Protein AF-A0A1S1PZW8-F1 (afdb_monomer_lite)

pLDDT: mean 79.17, std 19.43, range [37.94, 98.31]

Sequence (113 aa):
MDQGSAGQDRGPRGTEFRAAAARRVRPYAVVNGYGEQMATFATWNEAHVWAHEKLQDPDAVLPLEVEDRAQRITRRITRETCELIAWTIFTKIGGCEPTNETPGASSRVPDGQ

Structure (mmCIF, N/CA/C/O backbone):
data_AF-A0A1S1PZW8-F1
#
_entry.id   AF-A0A1S1PZW8-F1
#
loop_
_atom_site.group_PDB
_atom_site.id
_atom_site.type_symbol
_atom_site.label_atom_id
_atom_site.label_alt_id
_atom_site.label_comp_id
_atom_site.label_asym_id
_atom_site.label_entity_id
_atom_site.label_seq_id
_atom_site.pdbx_PDB_ins_code
_atom_site.Cartn_x
_atom_site.Cartn_y
_atom_site.Cartn_z
_atom_site.occupancy
_atom_site.B_iso_or_equiv
_atom_site.auth_seq_id
_atom_site.auth_comp_id
_atom_site.auth_asym_id
_atom_site.auth_atom_id
_atom_site.pdbx_PDB_model_num
ATOM 1 N N . MET A 1 1 ? 55.325 -18.457 -21.212 1.00 37.94 1 MET A N 1
ATOM 2 C CA . MET A 1 1 ? 54.094 -18.788 -20.468 1.00 37.94 1 MET A CA 1
ATOM 3 C C . MET A 1 1 ? 53.137 -17.629 -20.688 1.00 37.94 1 MET A C 1
ATOM 5 O O . MET A 1 1 ? 53.266 -16.631 -19.998 1.00 37.94 1 MET A O 1
ATOM 9 N N . ASP A 1 2 ? 52.265 -17.725 -21.689 1.00 42.69 2 ASP A N 1
ATOM 10 C CA . ASP A 1 2 ? 51.267 -16.695 -22.005 1.00 42.69 2 ASP A CA 1
ATOM 11 C C . ASP A 1 2 ? 49.908 -17.203 -21.518 1.00 42.69 2 ASP A C 1
ATOM 13 O O . ASP A 1 2 ? 49.339 -18.130 -22.096 1.00 42.69 2 ASP A O 1
ATOM 17 N N . GLN A 1 3 ? 49.444 -16.690 -20.376 1.00 51.41 3 GLN A N 1
ATOM 18 C CA . GLN A 1 3 ? 48.142 -17.049 -19.815 1.00 51.41 3 GLN A CA 1
ATOM 19 C C . GLN A 1 3 ? 47.046 -16.201 -20.465 1.00 51.41 3 GLN A C 1
ATOM 21 O O . GLN A 1 3 ? 47.073 -14.972 -20.408 1.00 51.41 3 GLN A O 1
ATOM 26 N N . GLY A 1 4 ? 46.073 -16.886 -21.068 1.00 41.69 4 GLY A N 1
ATOM 27 C CA . GLY A 1 4 ? 44.905 -16.293 -21.705 1.00 41.69 4 GLY A CA 1
ATOM 28 C C . GLY A 1 4 ? 44.044 -15.478 -20.740 1.00 41.69 4 GLY A C 1
ATOM 29 O O . GLY A 1 4 ? 43.631 -15.957 -19.685 1.00 41.69 4 GLY A O 1
ATOM 30 N N . SER A 1 5 ? 43.719 -14.251 -21.148 1.00 46.03 5 SER A N 1
ATOM 31 C CA . SER A 1 5 ? 42.646 -13.464 -20.541 1.00 46.03 5 SER A CA 1
ATOM 32 C C . SER A 1 5 ? 41.297 -14.014 -20.992 1.00 46.03 5 SER A C 1
ATOM 34 O O . SER A 1 5 ? 40.813 -13.721 -22.084 1.00 46.03 5 SER A O 1
ATOM 36 N N . ALA A 1 6 ? 40.693 -14.837 -20.140 1.00 50.84 6 ALA A N 1
ATOM 37 C CA . ALA A 1 6 ? 39.320 -15.281 -20.290 1.00 50.84 6 ALA A CA 1
ATOM 38 C C . ALA A 1 6 ? 38.346 -14.134 -19.963 1.00 50.84 6 ALA A C 1
ATOM 40 O O . ALA A 1 6 ? 38.268 -13.662 -18.832 1.00 50.84 6 ALA A O 1
ATOM 41 N N . GLY A 1 7 ? 37.616 -13.712 -20.996 1.00 52.81 7 GLY A N 1
ATOM 42 C CA . GLY A 1 7 ? 36.197 -13.352 -20.980 1.00 52.81 7 GLY A CA 1
ATOM 43 C C . GLY A 1 7 ? 35.659 -12.521 -19.815 1.00 52.81 7 GLY A C 1
ATOM 44 O O . GLY A 1 7 ? 35.180 -13.060 -18.823 1.00 52.81 7 GLY A O 1
ATOM 45 N N . GLN A 1 8 ? 35.534 -11.214 -20.035 1.00 53.56 8 GLN A N 1
ATOM 46 C CA . GLN A 1 8 ? 34.412 -10.452 -19.487 1.00 53.56 8 GLN A CA 1
ATOM 47 C C . GLN A 1 8 ? 33.623 -9.855 -20.650 1.00 53.56 8 GLN A C 1
ATOM 49 O O . GLN A 1 8 ? 33.741 -8.676 -20.974 1.00 53.56 8 GLN A O 1
ATOM 54 N N . ASP A 1 9 ? 32.809 -10.704 -21.279 1.00 47.47 9 ASP A N 1
ATOM 55 C CA . ASP A 1 9 ? 31.740 -10.288 -22.184 1.00 47.47 9 ASP A CA 1
ATOM 56 C C . ASP A 1 9 ? 30.647 -9.597 -21.348 1.00 47.47 9 ASP A C 1
ATOM 58 O O . ASP A 1 9 ? 29.616 -10.164 -20.993 1.00 47.47 9 ASP A O 1
ATOM 62 N N . ARG A 1 10 ? 30.905 -8.349 -20.944 1.00 55.47 10 ARG A N 1
ATOM 63 C CA . ARG A 1 10 ? 29.866 -7.423 -20.475 1.00 55.47 10 ARG A CA 1
ATOM 64 C C . ARG A 1 10 ? 29.184 -6.822 -21.700 1.00 55.47 10 ARG A C 1
ATOM 66 O O . ARG A 1 10 ? 29.262 -5.623 -21.948 1.00 55.47 10 ARG A O 1
ATOM 73 N N . GLY A 1 11 ? 28.553 -7.680 -22.497 1.00 53.91 11 GLY A N 1
ATOM 74 C CA . GLY A 1 11 ? 27.736 -7.247 -23.617 1.00 53.91 11 GLY A CA 1
ATOM 75 C C . GLY A 1 11 ? 26.466 -6.516 -23.140 1.00 53.91 11 GLY A C 1
ATOM 76 O O . GLY A 1 11 ? 25.934 -6.827 -22.068 1.00 53.91 11 GLY A O 1
ATOM 77 N N . PRO A 1 12 ? 25.920 -5.587 -23.947 1.00 57.84 12 PRO A N 1
ATOM 78 C CA . PRO A 1 12 ? 24.707 -4.808 -23.644 1.00 57.84 12 PRO A CA 1
ATOM 79 C C . PRO A 1 12 ? 23.469 -5.663 -23.314 1.00 57.84 12 PRO A C 1
ATOM 81 O O . PRO A 1 12 ? 22.568 -5.208 -22.608 1.00 57.84 12 PRO A O 1
ATOM 84 N N . ARG A 1 13 ? 23.469 -6.940 -23.719 1.00 55.16 13 ARG A N 1
ATOM 85 C CA . ARG A 1 13 ? 22.408 -7.917 -23.434 1.00 55.16 13 ARG A CA 1
ATOM 86 C C . ARG A 1 13 ? 22.117 -8.076 -21.938 1.00 55.16 13 ARG A C 1
ATOM 88 O O . ARG A 1 13 ? 20.954 -8.151 -21.560 1.00 55.16 13 ARG A O 1
ATOM 95 N N . GLY A 1 14 ? 23.129 -8.092 -21.065 1.00 53.66 14 GLY A N 1
ATOM 96 C CA . GLY A 1 14 ? 22.913 -8.283 -19.619 1.00 53.66 14 GLY A CA 1
ATOM 97 C C . GLY A 1 14 ? 22.122 -7.141 -18.966 1.00 53.66 14 GLY A C 1
ATOM 98 O O . GLY A 1 14 ? 21.266 -7.366 -18.107 1.00 53.66 14 GLY A O 1
ATOM 99 N N . THR A 1 15 ? 22.361 -5.912 -19.419 1.00 59.47 15 THR A N 1
ATOM 100 C CA . THR A 1 15 ? 21.666 -4.707 -18.949 1.00 59.47 15 THR A CA 1
ATOM 101 C C . THR A 1 15 ? 20.230 -4.661 -19.472 1.00 59.47 15 THR 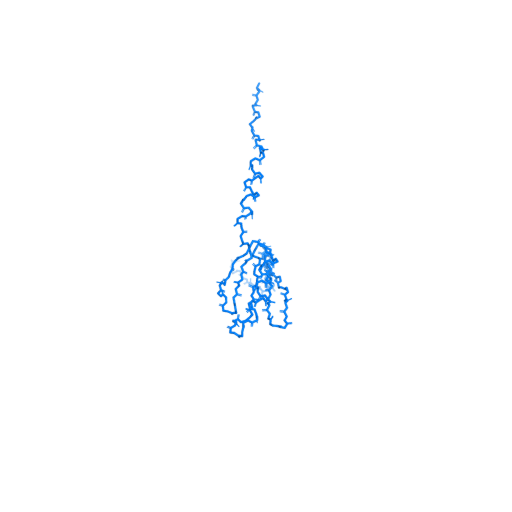A C 1
ATOM 103 O O . THR A 1 15 ? 19.308 -4.330 -18.727 1.00 59.47 15 THR A O 1
ATOM 106 N N . GLU A 1 16 ? 20.022 -5.068 -20.725 1.00 57.09 16 GLU A N 1
ATOM 107 C CA . GLU A 1 16 ? 18.707 -5.140 -21.367 1.00 57.09 16 GLU A CA 1
ATOM 108 C C . GLU A 1 16 ? 17.805 -6.209 -20.740 1.00 57.09 16 GLU A C 1
ATOM 110 O O . GLU A 1 16 ? 16.636 -5.933 -20.473 1.00 57.09 16 GLU A O 1
ATOM 115 N N . PHE A 1 17 ? 18.334 -7.395 -20.415 1.00 58.19 17 PHE A N 1
ATOM 116 C CA . PHE A 1 17 ? 17.570 -8.434 -19.713 1.00 58.19 17 PHE A CA 1
ATOM 117 C C . PHE A 1 17 ? 17.178 -8.005 -18.296 1.00 58.19 17 PHE A C 1
ATOM 119 O O . PHE A 1 17 ? 16.041 -8.234 -17.886 1.00 58.19 17 PHE A O 1
ATOM 126 N N . ARG A 1 18 ? 18.067 -7.326 -17.556 1.00 58.97 18 ARG A N 1
ATOM 127 C CA . ARG A 1 18 ? 17.740 -6.766 -16.234 1.00 58.97 18 ARG A CA 1
ATOM 128 C C . ARG A 1 18 ? 16.680 -5.665 -16.328 1.00 58.97 18 ARG A C 1
ATOM 130 O O . ARG A 1 18 ? 15.769 -5.639 -15.507 1.00 58.97 18 ARG A O 1
ATOM 137 N N . ALA A 1 19 ? 16.756 -4.797 -17.335 1.00 57.47 19 ALA A N 1
ATOM 138 C CA . ALA A 1 19 ? 15.750 -3.766 -17.587 1.00 57.47 19 ALA A CA 1
ATOM 139 C C . ALA A 1 19 ? 14.398 -4.363 -18.029 1.00 57.47 19 ALA A C 1
ATOM 141 O O . ALA A 1 19 ? 13.343 -3.911 -17.587 1.00 57.47 19 ALA A O 1
ATOM 142 N N . ALA A 1 20 ? 14.409 -5.412 -18.854 1.00 57.16 20 ALA A N 1
ATOM 143 C CA . ALA A 1 20 ? 13.210 -6.124 -19.290 1.00 57.16 20 ALA A CA 1
ATOM 144 C C . ALA A 1 20 ? 12.562 -6.939 -18.157 1.00 57.16 20 ALA A C 1
ATOM 146 O O . ALA A 1 20 ? 11.337 -6.979 -18.055 1.00 57.16 20 ALA A O 1
ATOM 147 N N . ALA A 1 21 ? 13.363 -7.547 -17.279 1.00 59.16 21 ALA A N 1
ATOM 148 C CA . ALA A 1 21 ? 12.877 -8.211 -16.075 1.00 59.16 21 ALA A CA 1
ATOM 149 C C . ALA A 1 21 ? 12.290 -7.194 -15.087 1.00 59.16 21 ALA A C 1
ATOM 151 O O . ALA A 1 21 ? 11.178 -7.399 -14.612 1.00 59.16 21 ALA A O 1
ATOM 152 N N . ALA A 1 22 ? 12.967 -6.060 -14.860 1.00 56.84 22 ALA A N 1
ATOM 153 C CA . ALA A 1 22 ? 12.457 -4.964 -14.033 1.00 56.84 22 ALA A CA 1
ATOM 154 C C . ALA A 1 22 ? 11.118 -4.409 -14.552 1.00 56.84 22 ALA A C 1
ATOM 156 O O . ALA A 1 22 ? 10.240 -4.100 -13.756 1.00 56.84 22 ALA A O 1
ATOM 157 N N . ARG A 1 23 ? 10.914 -4.375 -15.878 1.00 56.53 23 ARG A N 1
ATOM 158 C CA . ARG A 1 23 ? 9.636 -4.002 -16.518 1.00 56.53 23 ARG A CA 1
ATOM 159 C C . ARG A 1 23 ? 8.480 -4.980 -16.266 1.00 56.53 23 ARG A C 1
ATOM 161 O O . ARG A 1 23 ? 7.336 -4.615 -16.512 1.00 56.53 23 ARG A O 1
ATOM 168 N N . ARG A 1 24 ? 8.752 -6.213 -15.821 1.00 65.00 24 ARG A N 1
ATOM 169 C CA . ARG A 1 24 ? 7.726 -7.225 -15.496 1.00 65.00 24 ARG A CA 1
ATOM 170 C C . ARG A 1 24 ? 7.468 -7.367 -13.998 1.00 65.00 24 ARG A C 1
ATOM 172 O O . ARG A 1 24 ? 6.534 -8.069 -13.618 1.00 65.00 24 ARG A O 1
ATOM 179 N N . VAL A 1 25 ? 8.274 -6.732 -13.149 1.00 77.19 25 VAL A N 1
ATOM 180 C CA . VAL A 1 25 ? 8.028 -6.732 -11.707 1.00 77.19 25 VAL A CA 1
ATOM 181 C C . VAL A 1 25 ? 6.859 -5.792 -11.433 1.00 77.19 25 VAL A C 1
ATOM 183 O O . VAL A 1 25 ? 6.863 -4.642 -11.863 1.00 77.19 25 VAL A O 1
ATOM 186 N N . ARG A 1 26 ? 5.852 -6.290 -10.717 1.00 84.12 26 ARG A N 1
ATOM 187 C CA . ARG A 1 26 ? 4.760 -5.489 -10.156 1.00 84.12 26 ARG A CA 1
ATOM 188 C C . ARG A 1 26 ? 4.977 -5.429 -8.644 1.00 84.12 26 ARG A C 1
ATOM 190 O O . ARG A 1 26 ? 4.425 -6.269 -7.936 1.00 84.12 26 ARG A O 1
ATOM 197 N N . PRO A 1 27 ? 5.888 -4.565 -8.159 1.00 89.44 27 PRO A N 1
ATOM 198 C CA . PRO A 1 27 ? 6.371 -4.640 -6.783 1.00 89.44 27 PRO A CA 1
ATOM 199 C C . PRO A 1 27 ? 5.362 -4.080 -5.776 1.00 89.44 27 PRO A C 1
ATOM 201 O O . PRO A 1 27 ? 5.517 -4.326 -4.584 1.00 89.44 27 PRO A O 1
ATOM 204 N N . TYR A 1 28 ? 4.349 -3.353 -6.259 1.00 96.19 28 TYR A N 1
ATOM 205 C CA . TYR A 1 28 ? 3.322 -2.722 -5.444 1.00 96.19 28 TYR A CA 1
ATOM 206 C C . TYR A 1 28 ? 2.113 -3.642 -5.342 1.00 96.19 28 TYR A C 1
ATOM 208 O O . TYR A 1 28 ? 1.354 -3.780 -6.305 1.00 96.19 28 TYR A O 1
ATOM 216 N N . ALA A 1 29 ? 1.946 -4.283 -4.191 1.00 97.12 29 ALA A N 1
ATOM 217 C CA . ALA A 1 29 ? 0.755 -5.061 -3.875 1.00 97.12 29 ALA A CA 1
ATOM 218 C C . ALA A 1 29 ? -0.209 -4.200 -3.060 1.00 97.12 29 ALA A C 1
ATOM 220 O O . ALA A 1 29 ? 0.225 -3.479 -2.168 1.00 97.12 29 ALA A O 1
ATOM 221 N N . VAL A 1 30 ? -1.505 -4.276 -3.356 1.00 98.06 30 VAL A N 1
ATOM 222 C CA . VAL A 1 30 ? -2.540 -3.648 -2.529 1.00 98.06 30 VAL A CA 1
ATOM 223 C C . VAL A 1 30 ? -3.263 -4.735 -1.756 1.00 98.06 30 VAL A C 1
ATOM 225 O O . VAL A 1 30 ? -3.801 -5.658 -2.372 1.00 98.06 30 VAL A O 1
ATOM 228 N N . VAL A 1 31 ? -3.270 -4.629 -0.432 1.00 98.12 31 VAL A N 1
ATOM 229 C CA . VAL A 1 31 ? -3.948 -5.549 0.486 1.00 98.12 31 VAL A CA 1
ATOM 230 C C . VAL A 1 31 ? -5.036 -4.814 1.272 1.00 98.12 31 VAL A C 1
ATOM 232 O O . VAL A 1 31 ? -4.936 -3.607 1.492 1.00 98.12 31 VAL A O 1
ATOM 235 N N . ASN A 1 32 ? -6.110 -5.511 1.642 1.00 97.50 32 ASN A N 1
ATOM 236 C CA . ASN A 1 32 ? -7.185 -4.949 2.467 1.00 97.50 32 ASN A CA 1
ATOM 237 C C . ASN A 1 32 ? -6.908 -5.129 3.973 1.00 97.50 32 ASN A C 1
ATOM 239 O O . ASN A 1 32 ? -5.914 -5.738 4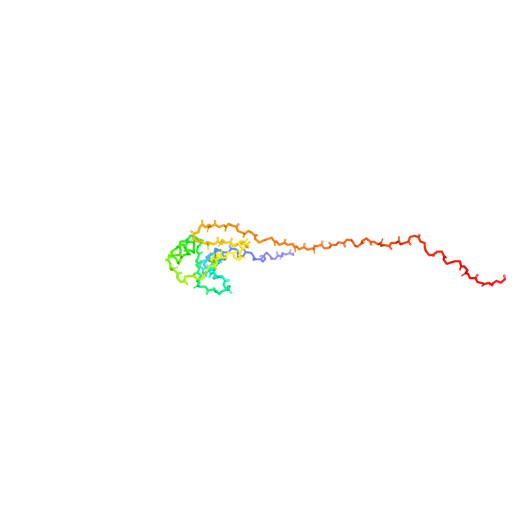.366 1.00 97.50 32 ASN A O 1
ATOM 243 N N . GLY A 1 33 ? -7.823 -4.655 4.824 1.00 94.81 33 GLY A N 1
ATOM 244 C CA . GLY A 1 33 ? -7.709 -4.767 6.285 1.00 94.81 33 GLY A CA 1
ATOM 245 C C . GLY A 1 33 ? -7.683 -6.202 6.835 1.00 94.81 33 GLY A C 1
ATOM 246 O O . GLY A 1 33 ? -7.327 -6.397 7.995 1.00 94.81 33 GLY A O 1
ATOM 247 N N . TYR A 1 34 ? -8.019 -7.205 6.018 1.00 97.44 34 TYR A N 1
ATOM 248 C CA . TYR A 1 34 ? -7.878 -8.628 6.347 1.00 97.44 34 TYR A CA 1
ATOM 249 C C . TYR A 1 34 ? -6.548 -9.231 5.868 1.00 97.44 34 TYR A C 1
ATOM 251 O O . TYR A 1 34 ? -6.286 -10.408 6.106 1.00 97.44 34 TYR A O 1
ATOM 259 N N . GLY A 1 35 ? -5.697 -8.443 5.206 1.00 95.62 35 GLY A N 1
ATOM 260 C CA . GLY A 1 35 ? -4.450 -8.901 4.597 1.00 95.62 35 GLY A CA 1
ATOM 261 C C . GLY A 1 35 ? -4.639 -9.601 3.247 1.00 95.62 35 GLY A C 1
ATOM 262 O O . GLY A 1 35 ? -3.694 -10.195 2.728 1.00 95.62 35 GLY A O 1
ATOM 263 N N . GLU A 1 36 ? -5.833 -9.550 2.651 1.00 97.31 36 GLU A N 1
ATOM 264 C CA . GLU A 1 36 ? -6.092 -10.161 1.348 1.00 97.31 36 GLU A CA 1
ATOM 265 C C . GLU A 1 36 ? -5.580 -9.265 0.222 1.00 97.31 36 GLU A C 1
ATOM 267 O O . GLU A 1 36 ? -5.897 -8.075 0.161 1.00 97.31 36 GLU A O 1
ATOM 272 N N . GLN A 1 37 ? -4.820 -9.841 -0.711 1.00 96.88 37 GLN A N 1
ATOM 273 C CA . GLN A 1 37 ? -4.313 -9.107 -1.866 1.00 96.88 37 GLN A CA 1
ATOM 274 C C . GLN A 1 37 ? -5.434 -8.823 -2.871 1.00 96.88 37 GLN A C 1
ATOM 276 O O . GLN A 1 37 ? -5.983 -9.733 -3.488 1.00 96.88 37 GLN A O 1
ATOM 281 N N . MET A 1 38 ? -5.711 -7.542 -3.085 1.00 97.44 38 MET A N 1
ATOM 282 C CA . MET A 1 38 ? -6.740 -7.051 -3.998 1.00 97.44 38 MET A CA 1
ATOM 283 C C . MET A 1 38 ? -6.198 -6.811 -5.409 1.00 97.44 38 MET A C 1
ATOM 285 O O . MET A 1 38 ? -6.886 -7.072 -6.393 1.00 97.44 38 MET A O 1
ATOM 289 N N . ALA A 1 39 ? -4.964 -6.308 -5.522 1.00 96.38 39 ALA A N 1
ATOM 290 C CA . ALA A 1 39 ? -4.366 -5.939 -6.803 1.00 96.38 39 ALA A CA 1
ATOM 291 C C . ALA A 1 39 ? -2.831 -5.871 -6.739 1.00 96.38 39 ALA A C 1
ATOM 293 O O . ALA A 1 39 ? -2.234 -5.838 -5.663 1.00 96.38 39 ALA A O 1
ATOM 294 N N . THR A 1 40 ? -2.189 -5.832 -7.911 1.00 97.00 40 THR A N 1
ATOM 295 C CA . THR A 1 40 ? -0.752 -5.543 -8.056 1.00 97.00 40 THR A CA 1
ATOM 296 C C . THR A 1 40 ? -0.520 -4.530 -9.170 1.00 97.00 40 THR A C 1
ATOM 298 O O . THR A 1 40 ? -1.256 -4.522 -10.158 1.00 97.00 40 THR A O 1
ATOM 301 N N . PHE A 1 41 ? 0.512 -3.698 -9.039 1.00 95.81 41 PHE A N 1
ATOM 302 C CA . PHE A 1 41 ? 0.824 -2.627 -9.988 1.00 95.81 41 PHE A CA 1
ATOM 303 C C . PHE A 1 41 ? 2.321 -2.520 -10.261 1.00 95.81 41 PHE A C 1
ATOM 305 O O . PHE A 1 41 ? 3.156 -2.918 -9.445 1.00 95.81 41 PHE A O 1
ATOM 312 N N . ALA A 1 42 ? 2.658 -1.986 -11.436 1.00 92.88 42 ALA A N 1
ATOM 313 C CA . ALA A 1 42 ? 4.044 -1.769 -11.840 1.00 92.88 42 ALA A CA 1
ATOM 314 C C . ALA A 1 42 ? 4.639 -0.524 -11.171 1.00 92.88 42 ALA A C 1
ATOM 316 O O . ALA A 1 42 ? 5.841 -0.483 -10.916 1.00 92.88 42 ALA A O 1
ATOM 317 N N . THR A 1 43 ? 3.806 0.474 -10.864 1.00 92.94 43 THR A N 1
ATOM 318 C CA . THR A 1 43 ? 4.251 1.743 -10.282 1.00 92.94 43 THR A CA 1
ATOM 319 C C . THR A 1 43 ? 3.490 2.105 -9.009 1.00 92.94 43 THR A C 1
ATOM 321 O O . THR A 1 43 ? 2.323 1.752 -8.834 1.00 92.94 43 THR A O 1
ATOM 324 N N . TRP A 1 44 ? 4.160 2.866 -8.139 1.00 93.88 44 TRP A N 1
ATOM 325 C CA . TRP A 1 44 ? 3.572 3.432 -6.926 1.00 93.88 44 TRP A CA 1
ATOM 326 C C . TRP A 1 44 ? 2.332 4.273 -7.249 1.00 93.88 44 TRP A C 1
ATOM 328 O O . TRP A 1 44 ? 1.299 4.129 -6.605 1.00 93.88 44 TRP A O 1
ATOM 338 N N . ASN A 1 45 ? 2.423 5.132 -8.271 1.00 96.50 45 ASN A N 1
ATOM 339 C CA . ASN A 1 45 ? 1.358 6.072 -8.606 1.00 96.50 45 ASN A CA 1
ATOM 340 C C . ASN A 1 45 ? 0.068 5.360 -9.044 1.00 96.50 45 ASN A C 1
ATOM 342 O O . ASN A 1 45 ? -1.009 5.752 -8.613 1.00 96.50 45 ASN A O 1
ATOM 346 N N . GLU A 1 46 ? 0.173 4.297 -9.849 1.00 97.44 46 GLU A N 1
ATOM 347 C CA . GLU A 1 46 ? -0.990 3.494 -10.256 1.00 97.44 46 GLU A CA 1
ATOM 348 C C . GLU A 1 46 ? -1.668 2.830 -9.053 1.00 97.44 46 GLU A C 1
ATOM 350 O O . GLU A 1 46 ? -2.882 2.938 -8.902 1.00 97.44 46 GLU A O 1
ATOM 355 N N . ALA A 1 47 ? -0.890 2.190 -8.173 1.00 97.62 47 ALA A N 1
ATOM 356 C CA . ALA A 1 47 ? -1.427 1.555 -6.969 1.00 97.62 47 ALA A CA 1
ATOM 357 C C . ALA A 1 47 ? -2.093 2.568 -6.031 1.00 97.62 47 ALA A C 1
ATOM 359 O O . ALA A 1 47 ? -3.157 2.304 -5.473 1.00 97.62 47 ALA A O 1
ATOM 360 N N . HIS A 1 48 ? -1.462 3.730 -5.870 1.00 97.50 48 HIS A N 1
ATOM 361 C CA . HIS A 1 48 ? -1.921 4.794 -4.990 1.00 97.50 48 HIS A CA 1
ATOM 362 C C . HIS A 1 48 ? -3.240 5.412 -5.467 1.00 97.50 48 HIS A C 1
ATOM 364 O O . HIS A 1 48 ? -4.173 5.542 -4.676 1.00 97.50 48 HIS A O 1
ATOM 370 N N . VAL A 1 49 ? -3.344 5.745 -6.758 1.00 97.94 49 VAL A N 1
ATOM 371 C CA . VAL A 1 49 ? -4.586 6.265 -7.350 1.00 97.94 49 VAL A CA 1
ATOM 372 C C . VAL A 1 49 ? -5.697 5.224 -7.247 1.00 97.94 49 VAL A C 1
ATOM 374 O O . VAL A 1 49 ? -6.771 5.538 -6.739 1.00 97.94 49 VAL A O 1
ATOM 377 N N . TRP A 1 50 ? -5.416 3.974 -7.627 1.00 98.12 50 TRP A N 1
ATOM 378 C CA . TRP A 1 50 ? -6.396 2.892 -7.549 1.00 98.12 50 TRP A CA 1
ATOM 379 C C . TRP A 1 50 ? -6.936 2.694 -6.128 1.00 98.12 50 TRP A C 1
ATOM 381 O O . TRP A 1 50 ? -8.136 2.515 -5.938 1.00 98.12 50 TRP A O 1
ATOM 391 N N . ALA A 1 51 ? -6.072 2.754 -5.110 1.00 97.94 51 ALA A N 1
ATOM 392 C CA . ALA A 1 51 ? -6.496 2.608 -3.721 1.00 97.94 51 ALA A CA 1
ATOM 393 C C . ALA A 1 51 ? -7.429 3.753 -3.281 1.00 97.94 51 ALA A C 1
ATOM 395 O O . ALA A 1 51 ? -8.453 3.494 -2.650 1.00 97.94 51 ALA A O 1
ATOM 396 N N . HIS A 1 52 ? -7.131 5.001 -3.661 1.00 97.88 52 HIS A N 1
ATOM 397 C CA . HIS A 1 52 ? -7.999 6.154 -3.385 1.00 97.88 52 HIS A CA 1
ATOM 398 C C . HIS A 1 52 ? -9.345 6.096 -4.115 1.00 97.88 52 HIS A C 1
ATOM 400 O O . HIS A 1 52 ? -10.367 6.491 -3.549 1.00 97.88 52 HIS A O 1
ATOM 406 N N . GLU A 1 53 ? -9.365 5.579 -5.342 1.00 97.56 53 GLU A N 1
ATOM 407 C CA . GLU A 1 53 ? -10.607 5.315 -6.070 1.00 97.56 53 GLU A CA 1
ATOM 408 C C . GLU A 1 53 ? -11.415 4.209 -5.385 1.00 97.56 53 GLU A C 1
ATOM 410 O O . GLU A 1 53 ? -12.615 4.362 -5.165 1.00 97.56 53 GLU A O 1
ATOM 415 N N . LYS A 1 54 ? -10.759 3.120 -4.963 1.00 97.38 54 LYS A N 1
ATOM 416 C CA . LYS A 1 54 ? -11.422 2.004 -4.278 1.00 97.38 54 LYS A CA 1
ATOM 417 C C . LYS A 1 54 ? -12.029 2.418 -2.937 1.00 97.38 54 LYS A C 1
ATOM 419 O O . LYS A 1 54 ? -13.061 1.884 -2.558 1.00 97.38 54 LYS A O 1
ATOM 424 N N . LEU A 1 55 ? -11.452 3.400 -2.250 1.00 96.00 55 LEU A N 1
ATOM 425 C CA . LEU A 1 55 ? -11.989 3.981 -1.011 1.00 96.00 55 LEU A CA 1
ATOM 426 C C . LEU A 1 55 ? -13.344 4.698 -1.171 1.00 96.00 55 LEU A C 1
ATOM 428 O 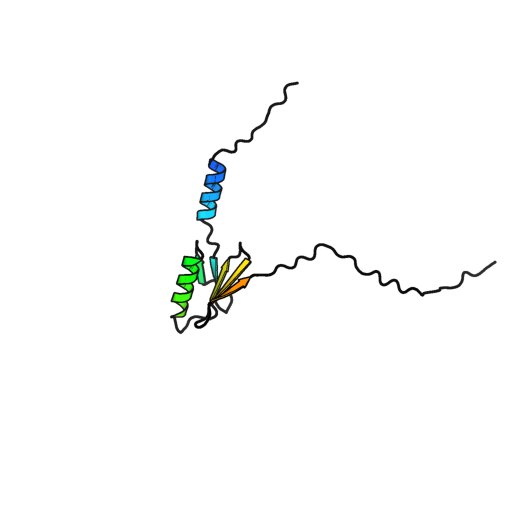O . LEU A 1 55 ? -14.035 4.899 -0.167 1.00 96.00 55 LEU A O 1
ATOM 432 N N . GLN A 1 56 ? -13.726 5.069 -2.401 1.00 95.19 56 GLN A N 1
ATOM 433 C CA . GLN A 1 56 ? -15.048 5.642 -2.701 1.00 95.19 56 GLN A CA 1
ATOM 434 C C . GLN A 1 56 ? -16.167 4.595 -2.629 1.00 95.19 56 GLN A C 1
ATOM 436 O O . GLN A 1 56 ? -17.338 4.950 -2.515 1.00 95.19 56 GLN A O 1
ATOM 441 N N . ASP A 1 57 ? -15.813 3.310 -2.681 1.00 96.00 57 ASP A N 1
ATOM 442 C CA . ASP A 1 57 ? -16.733 2.205 -2.456 1.00 96.00 57 ASP A CA 1
ATOM 443 C C . ASP A 1 57 ? -17.106 2.156 -0.957 1.00 96.00 57 ASP A C 1
ATOM 445 O O . ASP A 1 57 ? -16.214 2.025 -0.102 1.00 96.00 57 ASP A O 1
ATOM 449 N N . PRO A 1 58 ? -18.395 2.305 -0.591 1.00 94.00 58 PRO A N 1
ATOM 450 C CA . PRO A 1 58 ? -18.820 2.255 0.806 1.00 94.00 58 PRO A CA 1
ATOM 451 C C . PRO A 1 58 ? -18.504 0.902 1.455 1.00 94.00 58 PRO A C 1
ATOM 453 O O . PRO A 1 58 ? -18.178 0.871 2.643 1.00 94.00 58 PRO A O 1
ATOM 456 N N . ASP A 1 59 ? -18.487 -0.172 0.663 1.00 95.12 59 ASP A N 1
ATOM 457 C CA . ASP A 1 59 ? -18.274 -1.545 1.122 1.00 95.12 59 ASP A CA 1
ATOM 458 C C . ASP A 1 59 ? -16.789 -1.954 1.113 1.00 95.12 59 ASP A C 1
ATOM 460 O O . ASP A 1 59 ? -16.444 -3.101 1.407 1.00 95.12 59 ASP A O 1
ATOM 464 N N . ALA A 1 60 ? -15.874 -1.028 0.796 1.00 94.69 60 ALA A N 1
ATOM 465 C CA . ALA A 1 60 ? -14.442 -1.296 0.859 1.00 94.69 60 ALA A CA 1
ATOM 466 C C . ALA A 1 60 ? -13.998 -1.675 2.283 1.00 94.69 60 ALA A C 1
ATOM 468 O O . ALA A 1 60 ? -14.210 -0.932 3.245 1.00 94.69 60 ALA A O 1
ATOM 469 N N . VAL A 1 61 ? -13.302 -2.809 2.399 1.00 96.94 61 VAL A N 1
ATOM 470 C CA . VAL A 1 61 ? -12.657 -3.249 3.642 1.00 96.94 61 VAL A CA 1
ATOM 471 C C . VAL A 1 61 ? -11.398 -2.418 3.881 1.00 96.94 61 VAL A C 1
ATOM 473 O O . VAL A 1 61 ? -10.452 -2.476 3.095 1.00 96.94 61 VAL A O 1
ATOM 476 N N . LEU A 1 62 ? -11.380 -1.667 4.982 1.00 96.00 62 LEU A N 1
ATOM 477 C CA . LEU A 1 62 ? -10.303 -0.741 5.338 1.00 96.00 62 LEU A CA 1
ATOM 478 C C . LEU A 1 62 ? -9.448 -1.240 6.513 1.00 96.00 62 LEU A C 1
ATOM 480 O O . LEU A 1 62 ? -9.938 -2.023 7.329 1.00 96.00 62 LEU A O 1
ATOM 484 N N . PRO A 1 63 ? -8.200 -0.749 6.653 1.00 97.38 63 PRO A N 1
ATOM 485 C CA . PRO A 1 63 ? -7.477 0.122 5.712 1.00 97.38 63 PRO A CA 1
ATOM 486 C C . PRO A 1 63 ? -7.109 -0.609 4.414 1.00 97.38 63 PRO A C 1
ATOM 488 O O . PRO A 1 63 ? -7.041 -1.835 4.390 1.00 97.38 63 PRO A O 1
ATOM 491 N N . LEU A 1 64 ? -6.835 0.143 3.349 1.00 98.19 64 LEU A N 1
ATOM 492 C CA . LEU A 1 64 ? -6.064 -0.394 2.230 1.00 98.19 64 LEU A CA 1
ATOM 493 C C . LEU A 1 64 ? -4.583 -0.135 2.485 1.00 98.19 64 LEU A C 1
ATOM 495 O O . LEU A 1 64 ? -4.198 0.955 2.907 1.00 98.19 64 LEU A O 1
ATOM 499 N N . GLU A 1 65 ? -3.749 -1.125 2.214 1.00 98.31 65 GLU A N 1
ATOM 500 C CA . GLU A 1 65 ? -2.306 -1.034 2.378 1.00 98.31 65 GLU A CA 1
ATOM 501 C C . GLU A 1 65 ? -1.618 -1.309 1.044 1.00 98.31 65 GLU A C 1
ATOM 503 O O . GLU A 1 65 ? -1.796 -2.362 0.437 1.00 98.31 65 GLU A O 1
ATOM 508 N N . VAL A 1 66 ? -0.838 -0.341 0.568 1.00 98.12 66 VAL A N 1
ATOM 509 C CA . VAL A 1 66 ? 0.013 -0.496 -0.612 1.00 98.12 66 VAL A CA 1
ATOM 510 C C . VAL A 1 66 ? 1.418 -0.845 -0.138 1.00 98.12 66 VAL A C 1
ATOM 512 O O . VAL A 1 66 ? 2.136 0.010 0.384 1.00 98.12 66 VAL A O 1
ATOM 515 N N . GLU A 1 67 ? 1.805 -2.102 -0.303 1.00 97.25 67 GLU A N 1
ATOM 516 C CA . GLU A 1 67 ? 3.114 -2.620 0.082 1.00 97.25 67 GLU A CA 1
ATOM 517 C C . GLU A 1 67 ? 4.114 -2.475 -1.070 1.00 97.25 67 GLU A C 1
ATOM 519 O O . GLU A 1 67 ? 3.901 -3.021 -2.153 1.00 97.25 67 GLU A O 1
ATOM 524 N N . ASP A 1 68 ? 5.247 -1.819 -0.818 1.00 93.94 68 ASP A N 1
ATOM 525 C CA . ASP A 1 68 ? 6.466 -1.972 -1.615 1.00 93.94 68 ASP A CA 1
ATOM 526 C C . ASP A 1 68 ? 7.430 -2.863 -0.828 1.00 93.94 68 ASP A C 1
ATOM 528 O O . ASP A 1 68 ? 8.186 -2.412 0.037 1.00 93.94 68 ASP A O 1
ATOM 532 N N . ARG A 1 69 ? 7.400 -4.164 -1.125 1.00 86.12 69 ARG A N 1
ATOM 533 C CA . ARG A 1 69 ? 8.223 -5.163 -0.423 1.00 86.12 69 ARG A CA 1
ATOM 534 C C . ARG A 1 69 ? 9.712 -5.036 -0.729 1.00 86.12 69 ARG A C 1
ATOM 536 O O . ARG A 1 69 ? 10.531 -5.483 0.074 1.00 86.12 69 ARG A O 1
ATOM 543 N N . ALA A 1 70 ? 10.072 -4.447 -1.870 1.00 86.44 70 ALA A N 1
ATOM 544 C CA . ALA A 1 70 ? 11.468 -4.230 -2.230 1.00 86.44 70 ALA A CA 1
ATOM 545 C C . ALA A 1 70 ? 12.082 -3.130 -1.357 1.00 86.44 70 ALA A C 1
ATOM 547 O O . ALA A 1 70 ? 13.200 -3.283 -0.868 1.00 86.44 70 ALA A O 1
ATOM 548 N N . GLN A 1 71 ? 11.324 -2.059 -1.119 1.00 87.69 71 GLN A N 1
ATOM 549 C CA . GLN A 1 71 ? 11.724 -0.956 -0.242 1.00 87.69 71 GLN A CA 1
ATOM 550 C C . GLN A 1 71 ? 11.330 -1.170 1.222 1.00 87.69 71 GLN A C 1
ATOM 552 O O . GLN A 1 71 ? 11.792 -0.430 2.085 1.00 87.69 71 GLN A O 1
ATOM 557 N N . ARG A 1 72 ? 10.526 -2.203 1.506 1.00 90.62 72 ARG A N 1
ATOM 558 C CA . ARG A 1 72 ? 10.010 -2.543 2.838 1.00 90.62 72 ARG A CA 1
ATOM 559 C C . ARG A 1 72 ? 9.282 -1.361 3.471 1.00 90.62 72 ARG A C 1
ATOM 561 O O . ARG A 1 72 ? 9.572 -0.937 4.588 1.00 90.62 72 ARG A O 1
ATOM 568 N N . ILE A 1 73 ? 8.347 -0.815 2.711 1.00 93.75 73 ILE A N 1
ATOM 569 C CA . ILE A 1 73 ? 7.460 0.254 3.152 1.00 93.75 73 ILE A CA 1
ATOM 570 C C . ILE A 1 73 ? 6.020 -0.135 2.829 1.00 93.75 73 ILE A C 1
ATOM 572 O O . ILE A 1 73 ? 5.750 -0.787 1.820 1.00 93.75 73 ILE A O 1
ATOM 576 N N . THR A 1 74 ? 5.100 0.322 3.663 1.00 96.50 74 THR A N 1
ATOM 577 C CA . THR A 1 74 ? 3.662 0.265 3.418 1.00 96.50 74 THR A CA 1
ATOM 578 C C . THR A 1 74 ? 3.114 1.676 3.398 1.00 96.50 74 THR A C 1
ATOM 580 O O . THR A 1 74 ? 3.515 2.530 4.191 1.00 96.50 74 THR A O 1
ATOM 583 N N . ARG A 1 75 ? 2.159 1.922 2.511 1.00 97.31 75 ARG A N 1
ATOM 584 C CA . ARG A 1 75 ? 1.287 3.086 2.589 1.00 97.31 75 ARG A CA 1
ATOM 585 C C . ARG A 1 75 ? -0.095 2.657 3.016 1.00 97.31 75 ARG A C 1
ATOM 587 O O . ARG A 1 75 ? -0.760 1.934 2.283 1.00 97.31 75 ARG A O 1
ATOM 594 N N . ARG A 1 76 ? -0.489 3.090 4.208 1.00 98.12 76 ARG A N 1
ATOM 595 C CA . ARG A 1 76 ? -1.784 2.781 4.804 1.00 98.12 76 ARG A CA 1
ATOM 596 C C . ARG A 1 76 ? -2.749 3.904 4.476 1.00 98.12 76 ARG A C 1
ATOM 598 O O . ARG A 1 76 ? -2.460 5.065 4.755 1.00 98.12 76 ARG A O 1
ATOM 605 N N . ILE A 1 77 ? -3.867 3.554 3.862 1.00 98.00 77 ILE A N 1
ATOM 606 C CA . ILE A 1 77 ? -4.818 4.509 3.312 1.00 98.00 77 ILE A CA 1
ATOM 607 C C . ILE A 1 77 ? -6.199 4.212 3.898 1.00 98.00 77 ILE A C 1
ATOM 609 O O . ILE A 1 77 ? -6.728 3.103 3.773 1.00 98.00 77 ILE A O 1
ATOM 613 N N . THR A 1 78 ? -6.768 5.211 4.564 1.00 97.00 78 THR A N 1
ATOM 614 C CA . THR A 1 78 ? -8.167 5.243 5.003 1.00 97.00 78 THR A CA 1
ATOM 615 C C . THR A 1 78 ? -8.914 6.324 4.220 1.00 97.00 78 THR A C 1
ATOM 617 O O . THR A 1 78 ? -8.384 6.888 3.262 1.00 97.00 78 THR A O 1
ATOM 620 N N . ARG A 1 79 ? -10.165 6.619 4.590 1.00 94.69 79 ARG A N 1
ATOM 621 C CA . ARG A 1 79 ? -10.911 7.720 3.958 1.00 94.69 79 ARG A CA 1
ATOM 622 C C . ARG A 1 79 ? -10.379 9.088 4.391 1.00 94.69 79 ARG A C 1
ATOM 624 O O . ARG A 1 79 ? -10.577 10.074 3.692 1.00 94.69 79 ARG A O 1
ATOM 631 N N . GLU A 1 80 ? -9.685 9.131 5.519 1.00 95.44 80 GLU A N 1
ATOM 632 C CA . GLU A 1 80 ? -9.214 10.340 6.180 1.00 95.44 80 GLU A CA 1
ATOM 633 C C . GLU A 1 80 ? -7.703 10.543 6.023 1.00 95.44 80 GLU A C 1
ATOM 635 O O . GLU A 1 80 ? -7.250 11.687 5.987 1.00 95.44 80 GLU A O 1
ATOM 640 N N . THR A 1 81 ? -6.912 9.465 5.940 1.00 96.50 81 THR A N 1
ATOM 641 C CA . THR A 1 81 ? -5.443 9.555 5.960 1.00 96.50 81 THR A CA 1
ATOM 642 C C . THR A 1 81 ? -4.753 8.696 4.898 1.00 96.50 81 THR A C 1
ATOM 644 O O . THR A 1 81 ? -5.278 7.688 4.425 1.00 96.50 81 THR A O 1
ATOM 647 N N . CYS A 1 82 ? -3.540 9.116 4.515 1.00 97.62 82 CYS A N 1
ATOM 648 C CA . CYS A 1 82 ? -2.613 8.366 3.663 1.00 97.62 82 CYS A CA 1
ATOM 649 C C . CYS A 1 82 ? -1.207 8.422 4.281 1.00 97.62 82 CYS A C 1
ATOM 651 O O . CYS A 1 82 ? -0.433 9.364 4.086 1.00 97.62 82 CYS A O 1
ATOM 653 N N . GLU A 1 83 ? -0.883 7.412 5.079 1.00 97.38 83 GLU A N 1
ATOM 654 C CA . GLU A 1 83 ? 0.274 7.397 5.974 1.00 97.38 83 GLU A CA 1
ATOM 655 C C . GLU A 1 83 ? 1.404 6.531 5.413 1.00 97.38 83 GLU A C 1
ATOM 657 O O . GLU A 1 83 ? 1.160 5.473 4.833 1.00 97.38 83 GLU A O 1
ATOM 662 N N . LEU A 1 84 ? 2.658 6.974 5.574 1.00 96.12 84 LEU A N 1
ATOM 663 C CA . LEU A 1 84 ? 3.838 6.158 5.260 1.00 96.12 84 LEU A CA 1
ATOM 664 C C . LEU A 1 84 ? 4.251 5.370 6.496 1.00 96.12 84 LEU A C 1
ATOM 666 O O . LEU A 1 84 ? 4.519 5.965 7.537 1.00 96.12 84 LEU A O 1
ATOM 670 N N . ILE A 1 85 ? 4.413 4.063 6.346 1.00 94.88 85 ILE A N 1
ATOM 671 C CA . ILE A 1 85 ? 4.907 3.174 7.390 1.00 94.88 85 ILE A CA 1
ATOM 672 C C . ILE A 1 85 ? 6.147 2.464 6.849 1.00 94.88 85 ILE A C 1
ATOM 674 O O . ILE A 1 85 ? 6.057 1.611 5.969 1.00 94.88 85 ILE A O 1
ATOM 678 N N . ALA A 1 86 ? 7.324 2.821 7.360 1.00 92.38 86 ALA A N 1
ATOM 679 C CA . ALA A 1 86 ? 8.556 2.106 7.046 1.00 92.38 86 ALA A CA 1
ATOM 680 C C . ALA A 1 86 ? 8.681 0.854 7.921 1.00 92.38 86 ALA A C 1
ATOM 682 O O . ALA A 1 86 ? 8.435 0.909 9.127 1.00 92.38 86 ALA A O 1
ATOM 683 N N . TRP A 1 87 ? 9.072 -0.276 7.332 1.00 90.00 87 TRP A N 1
ATOM 684 C CA . TRP A 1 87 ? 9.267 -1.512 8.083 1.00 90.00 87 TRP A CA 1
ATOM 685 C C . TRP A 1 87 ? 10.670 -1.505 8.677 1.00 90.00 87 TRP A C 1
ATOM 687 O O . TRP A 1 87 ? 11.672 -1.649 7.971 1.00 90.00 87 TRP A O 1
ATOM 697 N N . THR A 1 88 ? 10.763 -1.348 9.991 1.00 82.44 88 THR A N 1
ATOM 698 C CA . THR A 1 88 ? 12.049 -1.460 10.677 1.00 82.44 88 THR A CA 1
ATOM 699 C C . THR A 1 88 ? 12.496 -2.917 10.710 1.00 82.44 88 THR A C 1
ATOM 701 O O . THR A 1 88 ? 11.740 -3.796 11.119 1.00 82.44 88 THR A O 1
ATOM 704 N N . ILE A 1 89 ? 13.745 -3.184 10.323 1.00 73.44 89 ILE A N 1
ATOM 705 C CA . ILE A 1 89 ? 14.359 -4.504 10.491 1.00 73.44 89 ILE A CA 1
ATOM 706 C C . ILE A 1 89 ? 15.399 -4.409 11.591 1.00 73.44 89 ILE A C 1
ATOM 708 O O . ILE A 1 89 ? 16.402 -3.714 11.447 1.00 73.44 89 ILE A O 1
ATOM 712 N N . PHE A 1 90 ? 15.176 -5.144 12.673 1.00 70.31 90 PHE A N 1
ATOM 713 C CA . PHE A 1 90 ? 16.189 -5.369 13.690 1.00 70.31 90 PHE A CA 1
ATOM 714 C C . PHE A 1 90 ? 16.830 -6.729 13.441 1.00 70.31 90 PHE A C 1
ATOM 716 O O . PHE A 1 90 ? 16.203 -7.766 13.646 1.00 70.31 90 PHE A O 1
ATOM 723 N N . THR A 1 91 ? 18.090 -6.727 13.015 1.00 75.81 91 THR A N 1
ATOM 724 C CA . THR A 1 91 ? 18.900 -7.945 12.952 1.00 75.81 91 THR A CA 1
ATOM 725 C C . THR A 1 91 ? 19.964 -7.867 14.036 1.00 75.81 91 THR A C 1
ATOM 727 O O . THR A 1 91 ? 20.855 -7.022 13.971 1.00 75.81 91 THR A O 1
ATOM 730 N N . LYS A 1 92 ? 19.891 -8.746 15.042 1.00 73.25 92 LYS A N 1
ATOM 731 C CA . LYS A 1 92 ? 20.951 -8.891 16.049 1.00 73.25 92 LYS A CA 1
ATOM 732 C C . LYS A 1 92 ? 22.151 -9.591 15.405 1.00 73.25 92 LYS A C 1
ATOM 734 O O . LYS A 1 92 ? 22.099 -10.792 15.156 1.00 73.25 92 LYS A O 1
ATOM 739 N N . ILE A 1 93 ? 23.223 -8.850 15.140 1.00 76.12 93 ILE A N 1
ATOM 740 C CA . ILE A 1 93 ? 24.494 -9.399 14.650 1.00 76.12 93 ILE A CA 1
ATOM 741 C C . ILE A 1 93 ? 25.445 -9.519 15.844 1.00 76.12 93 ILE A C 1
ATOM 743 O O . ILE A 1 93 ? 26.173 -8.585 16.164 1.00 76.12 93 ILE A O 1
ATOM 747 N N . GLY A 1 94 ? 25.402 -10.667 16.523 1.00 74.38 94 GLY A N 1
ATOM 748 C CA . GLY A 1 94 ? 26.270 -10.956 17.666 1.00 74.38 94 GLY A CA 1
ATOM 749 C C . GLY A 1 94 ? 25.968 -10.131 18.924 1.00 74.38 94 GLY A C 1
ATOM 750 O O . GLY A 1 94 ? 25.212 -9.162 18.923 1.00 74.38 94 GLY A O 1
ATOM 751 N N . GLY A 1 95 ? 26.528 -1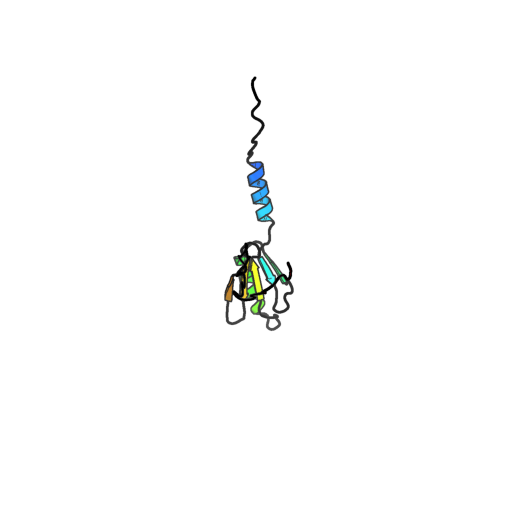0.573 20.041 1.00 73.81 95 GLY A N 1
ATOM 752 C CA . GLY A 1 95 ? 26.473 -9.890 21.326 1.00 73.81 95 GLY A CA 1
ATOM 753 C C . GLY A 1 95 ? 27.327 -10.652 22.327 1.00 73.81 95 GLY A C 1
ATOM 754 O O . GLY A 1 95 ? 27.405 -11.875 22.256 1.00 73.81 95 GLY A O 1
ATOM 755 N N . CYS A 1 96 ? 27.987 -9.938 23.228 1.00 75.81 96 CYS A N 1
ATOM 756 C CA . CYS A 1 96 ? 28.576 -10.534 24.416 1.00 75.81 96 CYS A CA 1
ATOM 757 C C . CYS A 1 96 ? 27.465 -10.693 25.459 1.00 75.81 96 CYS A C 1
ATOM 759 O O . CYS A 1 96 ? 26.774 -9.729 25.791 1.00 75.81 96 CYS A O 1
ATOM 761 N N . GLU A 1 97 ? 27.258 -11.913 25.948 1.00 75.38 97 GLU A N 1
ATOM 762 C CA . GLU A 1 97 ? 26.494 -12.103 27.178 1.00 75.38 97 GLU A CA 1
ATOM 763 C C . GLU A 1 97 ? 27.365 -11.603 28.338 1.00 75.38 97 GLU A C 1
ATOM 765 O O . GLU A 1 97 ? 28.556 -11.927 28.372 1.00 75.38 97 GLU A O 1
ATOM 770 N N . PRO A 1 98 ? 26.841 -10.782 29.264 1.00 72.56 98 PRO A N 1
ATOM 771 C CA . PRO A 1 98 ? 27.590 -10.451 30.463 1.00 72.56 98 PRO A CA 1
ATOM 772 C C . PRO A 1 98 ? 27.816 -11.749 31.238 1.00 72.56 98 PRO A C 1
ATOM 774 O O . PRO A 1 98 ? 26.858 -12.389 31.678 1.00 72.56 98 PRO A O 1
ATOM 777 N N . THR A 1 99 ? 29.076 -12.157 31.391 1.00 67.19 99 THR A N 1
ATOM 778 C CA . THR A 1 99 ? 29.432 -13.244 32.298 1.00 67.19 99 THR A CA 1
ATOM 779 C C . THR A 1 99 ? 29.011 -12.796 33.688 1.00 67.19 99 THR A C 1
ATOM 781 O O . THR A 1 99 ? 29.608 -11.888 34.263 1.00 67.19 99 THR A O 1
ATOM 784 N N . ASN A 1 100 ? 27.942 -13.387 34.216 1.00 64.88 100 ASN A N 1
ATOM 785 C CA . ASN A 1 100 ? 27.526 -13.168 35.594 1.00 64.88 100 ASN A CA 1
ATOM 786 C C . ASN A 1 100 ? 28.491 -13.957 36.495 1.00 64.88 100 ASN A C 1
ATOM 788 O O . ASN A 1 100 ? 28.127 -14.958 37.111 1.00 64.88 100 ASN A O 1
ATOM 792 N N . GLU A 1 101 ? 29.764 -13.552 36.506 1.00 62.47 101 GLU A N 1
ATOM 793 C CA . GLU A 1 101 ? 30.736 -14.028 37.477 1.00 62.47 101 GLU A CA 1
ATOM 794 C C . GLU A 1 101 ? 30.280 -13.485 38.823 1.00 62.47 101 GLU A C 1
ATOM 796 O O . GLU A 1 101 ? 30.547 -12.342 39.177 1.00 62.47 101 GLU A O 1
ATOM 801 N N . THR A 1 102 ? 29.526 -14.296 39.560 1.00 56.31 102 THR A N 1
ATOM 802 C CA . THR A 1 102 ? 29.333 -14.056 40.984 1.00 56.31 102 THR A CA 1
ATOM 803 C C . THR A 1 102 ? 30.709 -14.251 41.622 1.00 56.31 102 THR A C 1
ATOM 805 O O . THR A 1 102 ? 31.182 -15.391 41.665 1.00 56.31 102 THR A O 1
ATOM 808 N N . PRO A 1 103 ? 31.397 -13.199 42.103 1.00 58.50 103 PRO A N 1
ATOM 809 C CA . PRO A 1 103 ? 32.671 -13.374 42.771 1.00 58.50 103 PRO A CA 1
ATOM 810 C C . PRO A 1 103 ? 32.344 -13.880 44.174 1.00 58.50 103 PRO A C 1
ATOM 812 O O . PRO A 1 103 ? 32.054 -13.098 45.076 1.00 58.50 103 PRO A O 1
ATOM 815 N N . GLY A 1 104 ? 32.311 -15.200 44.354 1.00 59.72 104 GLY A N 1
ATOM 816 C CA . GLY A 1 104 ? 32.133 -15.776 45.684 1.00 59.72 104 GLY A CA 1
ATOM 817 C C . GLY A 1 104 ? 31.429 -17.122 45.731 1.00 59.72 104 GLY A C 1
ATOM 818 O O . GLY A 1 104 ? 30.337 -17.225 46.274 1.00 59.72 104 GLY A O 1
ATOM 819 N N . ALA A 1 105 ? 32.110 -18.177 45.296 1.00 53.56 105 ALA A N 1
ATOM 820 C CA . ALA A 1 105 ? 32.009 -19.463 45.976 1.00 53.56 105 ALA A CA 1
ATOM 821 C C . ALA A 1 105 ? 33.425 -19.871 46.388 1.00 53.56 105 ALA A C 1
ATOM 823 O O . ALA A 1 105 ? 34.135 -20.597 45.699 1.00 53.56 105 ALA A O 1
ATOM 824 N N . SER A 1 106 ? 33.851 -19.306 47.517 1.00 56.12 106 SER A N 1
ATOM 825 C CA . SER A 1 106 ? 34.976 -19.805 48.297 1.00 56.12 106 SER A CA 1
ATOM 826 C C . SER A 1 106 ? 34.636 -21.223 48.759 1.00 56.12 106 SER A C 1
ATOM 828 O O . SER A 1 106 ? 34.008 -21.404 49.799 1.00 56.12 106 SER A O 1
ATOM 830 N N . SER A 1 107 ? 35.014 -22.234 47.976 1.00 54.41 107 SER A N 1
ATOM 831 C CA . SER A 1 107 ? 35.122 -23.600 48.482 1.00 54.41 107 SER A CA 1
ATOM 832 C C . SER A 1 107 ? 36.522 -23.778 49.044 1.00 54.41 107 SER A C 1
ATOM 834 O O . SER A 1 107 ? 37.492 -24.002 48.324 1.00 54.41 107 SER A O 1
ATOM 836 N N . ARG A 1 108 ? 36.612 -23.635 50.367 1.00 58.94 108 ARG A N 1
ATOM 837 C CA . ARG A 1 108 ? 37.710 -24.202 51.144 1.00 58.94 108 ARG A CA 1
ATOM 838 C C . ARG A 1 108 ? 37.734 -25.727 50.978 1.00 58.94 108 ARG A C 1
ATOM 840 O O . ARG A 1 108 ? 36.681 -26.353 50.889 1.00 58.94 108 ARG A O 1
ATOM 847 N N . VAL A 1 109 ? 38.954 -26.241 51.148 1.00 52.53 109 VAL A N 1
ATOM 848 C CA . VAL A 1 109 ? 39.387 -27.615 51.469 1.00 52.53 109 VAL A CA 1
ATOM 849 C C . VAL A 1 109 ? 39.673 -28.526 50.264 1.00 52.53 109 VAL A C 1
ATOM 851 O O . VAL A 1 109 ? 38.803 -28.787 49.437 1.00 52.53 109 VAL A O 1
ATOM 854 N N . PRO A 1 110 ? 40.901 -29.077 50.226 1.00 48.12 110 PRO A N 1
ATOM 855 C CA . PRO A 1 110 ? 41.048 -30.523 50.293 1.00 48.12 110 PRO A CA 1
ATOM 856 C C . PRO A 1 110 ? 41.793 -30.954 51.565 1.00 48.12 110 PRO A C 1
ATOM 858 O O . PRO A 1 110 ? 42.750 -30.316 52.006 1.00 48.12 110 PRO A O 1
ATOM 861 N N . ASP A 1 111 ? 41.276 -32.028 52.155 1.00 55.94 111 ASP A N 1
ATOM 862 C CA . ASP A 1 111 ? 41.811 -32.773 53.289 1.00 55.94 11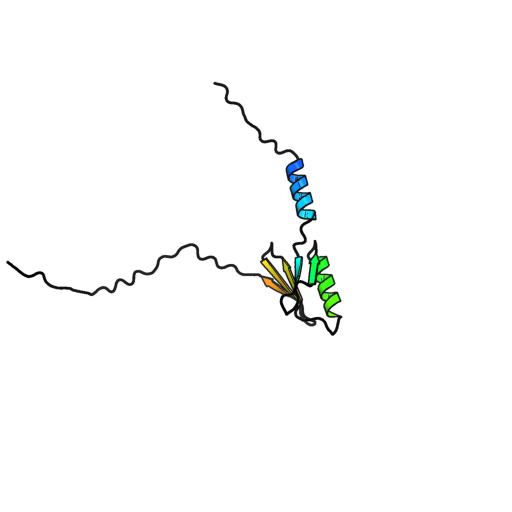1 ASP A CA 1
ATOM 863 C C . ASP A 1 111 ? 43.112 -33.506 52.925 1.00 55.94 111 ASP A C 1
ATOM 865 O O . ASP A 1 111 ? 43.236 -34.045 51.826 1.00 55.94 111 ASP A O 1
ATOM 869 N N . GLY A 1 112 ? 44.003 -33.619 53.916 1.00 51.19 112 GLY A N 1
ATOM 870 C CA . GLY A 1 112 ? 44.897 -34.767 54.090 1.00 51.19 112 GLY A CA 1
ATOM 871 C C . GLY A 1 112 ? 46.297 -34.681 53.473 1.00 51.19 112 GLY A C 1
ATOM 872 O O . GLY A 1 11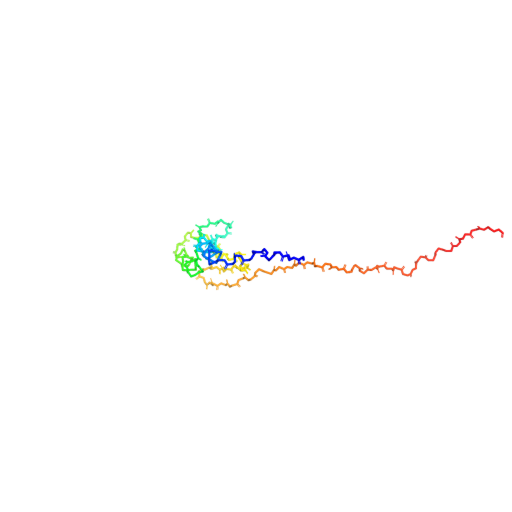2 ? 46.474 -34.999 52.300 1.00 51.19 112 GLY A O 1
ATOM 873 N N . GLN A 1 113 ? 47.310 -34.380 54.298 1.00 40.44 113 GLN A N 1
ATOM 874 C CA . GLN A 1 113 ? 48.206 -35.397 54.885 1.00 40.44 113 GLN A CA 1
ATOM 875 C C . GLN A 1 113 ? 49.089 -34.803 55.990 1.00 40.44 113 GLN A C 1
ATOM 877 O O . GLN A 1 113 ? 49.575 -33.664 55.814 1.00 40.44 113 GLN A O 1
#

Organism: NCBI:txid2599596

Foldseek 3Di:
DDDDDDDDCPDCVVVVVVVVVLQPDQQKFKAAPVRHTDDTHSDPVVNVVVLQVLLVPPPGHDFIWTDRVVQQWIFTDHPVDTDIDHDDDDDDDDDDDPPPPPPDDPDDDDDDD

Secondary structure (DSSP, 8-state):
-----------THHHHHHHHHHTT---EEEE-TTS-EEEEESSHHHHHHHHHHHTTSTT--S-EEEEETTTTEEEEE-SS-EEEEE---------PPP----S----------

Radius of gyration: 28.83 Å; chains: 1; bounding box: 73×46×78 Å